Protein AF-A0A401TC84-F1 (afdb_monomer_lite)

pLDDT: mean 76.56, std 10.5, range [33.78, 87.19]

Foldseek 3Di:
DPPPPPPPVVVLCVLCVVVVHDDDPDDDVVVCVVDPAAEAEDQADDPDPRLVSCVVSVHFYFYSVQSVVCSVVVHRDPRLVGTHFSQQDPVVRDGHRD

InterPro domains:
  IPR001357 BRCT domain [PF16589] (8-82)
  IPR001357 BRCT domain [PS50172] (1-84)
  IPR036420 BRCT domain superfamily [G3DSA:3.40.50.10190] (1-86)
  IPR036420 BRCT domain superfamily [SSF52113] (6-95)
  IPR047249 TP53-binding protein 1-like, first BRCT domain [cd17745] (3-75)
  IPR047252 TP53-binding protein 1-like [PTHR15321] (8-98)

Organism: Chiloscyllium punctatum (NCBI:txid137246)

Secondary structure (DSSP, 8-state):
--------HHHHHHHHHHTT----SS--HHHHHHSS---EEESS----HHHHHHHHTTPPEEEHHHHHHHHHHTS---GGGGBPPSEEETTTTEEEP-

Sequence (98 aa):
YVETAAYNKQYTERQLRAGGGYILQDFNEAQCKAAYQCILIADQHCRTKKYFLCIASGIPCVSNLWVRDCALANQLQPYKNYLLPAGYSVEADRILEW

Radius of gyration: 13.82 Å; chains: 1; bounding box: 34×27×30 Å

Structure (mmCIF, N/CA/C/O backbone):
data_AF-A0A401TC84-F1
#
_entry.id   AF-A0A401TC84-F1
#
loop_
_atom_site.group_PDB
_atom_site.id
_atom_site.type_symbol
_atom_site.label_atom_id
_atom_site.label_alt_id
_atom_site.label_comp_id
_atom_site.label_asym_id
_atom_site.label_entity_id
_atom_site.label_seq_id
_atom_site.pdbx_PDB_ins_code
_atom_site.Cartn_x
_atom_site.Cartn_y
_atom_site.Cartn_z
_atom_site.occupancy
_atom_site.B_iso_or_equiv
_atom_site.auth_seq_id
_atom_site.auth_comp_id
_atom_site.auth_asym_id
_atom_site.auth_atom_id
_atom_site.pdbx_PDB_model_num
ATOM 1 N N . TYR A 1 1 ? -19.818 -8.309 -17.267 1.00 33.78 1 TYR A N 1
ATOM 2 C CA . TYR A 1 1 ? -18.713 -7.360 -17.487 1.00 33.78 1 TYR A CA 1
ATOM 3 C C . TYR A 1 1 ? -18.510 -6.619 -16.181 1.00 33.78 1 TYR A C 1
ATOM 5 O O . TYR A 1 1 ? -19.314 -5.758 -15.864 1.00 33.78 1 TYR A O 1
ATOM 13 N N . VAL A 1 2 ? -17.545 -7.028 -15.354 1.00 37.09 2 VAL A N 1
ATOM 14 C CA . VAL A 1 2 ? -17.175 -6.216 -14.187 1.00 37.09 2 VAL A CA 1
ATOM 15 C C . VAL A 1 2 ? -16.356 -5.072 -14.754 1.00 37.09 2 VAL A C 1
ATOM 17 O O . VAL A 1 2 ? -15.226 -5.285 -15.182 1.00 37.09 2 VAL A O 1
ATOM 20 N N . GLU A 1 3 ? -16.973 -3.899 -14.857 1.00 38.88 3 GLU A N 1
ATOM 21 C CA . GLU A 1 3 ? -16.280 -2.651 -15.149 1.00 38.88 3 GLU A CA 1
ATOM 22 C C . GLU A 1 3 ? -15.077 -2.556 -14.206 1.00 38.88 3 GLU A C 1
ATOM 24 O O . GLU A 1 3 ? -15.218 -2.402 -12.990 1.00 38.88 3 GLU A O 1
ATOM 29 N N . THR A 1 4 ? -13.878 -2.722 -14.762 1.00 46.38 4 THR A N 1
ATOM 30 C CA . THR A 1 4 ? -12.615 -2.360 -14.125 1.00 46.38 4 THR A CA 1
ATOM 31 C C . THR A 1 4 ? -12.665 -0.856 -13.904 1.00 46.38 4 THR A C 1
ATOM 33 O O . THR A 1 4 ? -12.244 -0.078 -14.759 1.00 46.38 4 THR A O 1
ATOM 36 N N . ALA A 1 5 ? -13.296 -0.442 -12.804 1.00 48.38 5 ALA A N 1
ATOM 37 C CA . ALA A 1 5 ? -13.389 0.949 -12.408 1.00 48.38 5 ALA A CA 1
ATOM 38 C C . ALA A 1 5 ? -11.965 1.506 -12.378 1.00 48.38 5 ALA A C 1
ATOM 40 O O . ALA A 1 5 ? -11.115 0.982 -11.658 1.00 48.38 5 ALA A O 1
ATOM 41 N N . ALA A 1 6 ? -11.709 2.512 -13.215 1.00 57.22 6 ALA A N 1
ATOM 42 C CA . ALA A 1 6 ? -10.411 3.154 -13.353 1.00 57.22 6 ALA A CA 1
ATOM 43 C C . ALA A 1 6 ? -9.788 3.376 -11.970 1.00 57.22 6 ALA A C 1
ATOM 45 O O . ALA A 1 6 ? -10.449 3.943 -11.096 1.00 57.22 6 ALA A O 1
ATOM 46 N N . TYR A 1 7 ? -8.552 2.901 -11.770 1.00 63.41 7 TYR A N 1
ATOM 47 C CA . TYR A 1 7 ? -7.839 2.985 -10.496 1.00 63.41 7 TYR A CA 1
ATOM 48 C C . TYR A 1 7 ? -7.919 4.405 -9.927 1.00 63.41 7 TYR A C 1
ATOM 50 O O . TYR A 1 7 ? -7.204 5.320 -10.346 1.00 63.41 7 TYR A O 1
ATOM 58 N N . ASN A 1 8 ? -8.824 4.604 -8.969 1.00 72.62 8 ASN A N 1
ATOM 59 C CA . ASN A 1 8 ? -9.075 5.917 -8.409 1.00 72.62 8 ASN A CA 1
ATOM 60 C C . ASN A 1 8 ? -8.205 6.087 -7.172 1.00 72.62 8 ASN A C 1
ATOM 62 O O . ASN A 1 8 ? -8.640 5.880 -6.039 1.00 72.62 8 ASN A O 1
ATOM 66 N N . LYS A 1 9 ? -6.945 6.458 -7.416 1.00 75.56 9 LYS A N 1
ATOM 67 C CA . LYS A 1 9 ? -5.936 6.657 -6.372 1.00 75.56 9 LYS A CA 1
ATOM 68 C C . LYS A 1 9 ? -6.466 7.524 -5.223 1.00 75.56 9 LYS A C 1
ATOM 70 O O . LYS A 1 9 ? -6.337 7.141 -4.066 1.00 75.56 9 LYS A O 1
ATOM 75 N N . GLN A 1 10 ? -7.161 8.618 -5.543 1.00 79.38 10 GLN A N 1
ATOM 76 C CA . GLN A 1 10 ? -7.694 9.547 -4.542 1.00 79.38 10 GLN A CA 1
ATOM 77 C C . GLN A 1 10 ? -8.748 8.905 -3.631 1.00 79.38 10 GLN A C 1
ATOM 79 O O . GLN A 1 10 ? -8.828 9.232 -2.446 1.00 79.38 10 GLN A O 1
ATOM 84 N N . TYR A 1 11 ? -9.576 8.012 -4.177 1.00 81.44 11 TYR A N 1
ATOM 85 C CA . TYR A 1 11 ? -10.577 7.290 -3.399 1.00 81.44 11 TYR A CA 1
ATOM 86 C C . TYR A 1 11 ? -9.902 6.311 -2.433 1.00 81.44 11 TYR A C 1
ATOM 88 O O . TYR A 1 11 ? -10.163 6.351 -1.231 1.00 81.44 11 TYR A O 1
ATOM 96 N N . THR A 1 12 ? -8.964 5.514 -2.942 1.00 82.19 12 THR A N 1
ATOM 97 C CA . THR A 1 12 ? -8.145 4.572 -2.167 1.00 82.19 12 THR A CA 1
ATOM 98 C C . THR A 1 12 ? -7.391 5.276 -1.035 1.00 82.19 12 THR A C 1
ATOM 100 O O . THR A 1 12 ? -7.413 4.825 0.109 1.00 82.19 12 THR A O 1
ATOM 103 N N . GLU A 1 13 ? -6.779 6.428 -1.322 1.00 84.81 13 GLU A N 1
ATOM 104 C CA . GLU A 1 13 ? -6.067 7.246 -0.335 1.00 84.81 13 GLU A CA 1
ATOM 105 C C . GLU A 1 13 ? -6.996 7.752 0.775 1.00 84.81 13 GLU A C 1
ATOM 107 O O . GLU A 1 13 ? -6.626 7.719 1.950 1.00 84.81 13 GLU A O 1
ATOM 112 N N . ARG A 1 14 ? -8.216 8.189 0.430 1.00 85.06 14 ARG A N 1
ATOM 113 C CA . ARG A 1 14 ? -9.210 8.602 1.431 1.00 85.06 14 ARG A CA 1
ATOM 114 C C . ARG A 1 14 ? -9.661 7.444 2.308 1.00 85.06 14 ARG A C 1
ATOM 116 O O . ARG A 1 14 ? -9.758 7.640 3.512 1.00 85.06 14 ARG A O 1
ATOM 123 N N . GLN A 1 15 ? -9.924 6.271 1.733 1.00 83.25 15 GLN A N 1
ATOM 124 C CA . GLN A 1 15 ? -10.347 5.094 2.501 1.00 83.25 15 GLN A CA 1
ATOM 125 C C . GLN A 1 15 ? -9.267 4.651 3.491 1.00 83.25 15 GLN A C 1
ATOM 127 O O . GLN A 1 15 ? -9.555 4.434 4.664 1.00 83.25 15 GLN A O 1
ATOM 132 N N . LEU A 1 16 ? -8.008 4.617 3.052 1.00 83.12 16 LEU A N 1
ATOM 133 C CA . LEU A 1 16 ? -6.875 4.315 3.924 1.00 83.12 16 LEU A CA 1
ATOM 134 C C . LEU A 1 16 ? -6.736 5.339 5.052 1.00 83.12 16 LEU A C 1
ATOM 136 O O . LEU A 1 16 ? -6.614 4.942 6.205 1.00 83.12 16 LEU A O 1
ATOM 140 N N . ARG A 1 17 ? -6.820 6.642 4.750 1.00 84.44 17 ARG A N 1
ATOM 141 C CA . ARG A 1 17 ? -6.781 7.692 5.783 1.00 84.44 17 ARG A CA 1
ATOM 142 C C . ARG A 1 17 ? -7.953 7.597 6.757 1.00 84.44 17 ARG A C 1
ATOM 144 O O . ARG A 1 17 ? -7.752 7.786 7.951 1.00 84.44 17 ARG A O 1
ATOM 151 N N . ALA A 1 18 ? -9.153 7.293 6.265 1.00 83.00 18 ALA A N 1
ATOM 152 C CA . ALA A 1 18 ? -10.334 7.096 7.100 1.00 83.00 18 ALA A CA 1
ATOM 153 C C . ALA A 1 18 ? -10.176 5.890 8.041 1.00 83.00 18 ALA A C 1
ATOM 155 O O . ALA A 1 18 ? -10.625 5.948 9.179 1.00 83.00 18 ALA A O 1
ATOM 156 N N . GLY A 1 19 ? -9.479 4.839 7.597 1.00 76.94 19 GLY A N 1
ATOM 157 C CA . GLY A 1 19 ? -9.101 3.687 8.420 1.00 76.94 19 GLY A CA 1
ATOM 158 C C . GLY A 1 19 ? -7.867 3.900 9.311 1.00 76.94 19 GLY A C 1
ATOM 159 O O . GLY A 1 19 ? -7.381 2.935 9.892 1.00 76.94 19 GLY A O 1
ATOM 160 N N . GLY A 1 20 ? -7.325 5.122 9.402 1.00 78.56 20 GLY A N 1
ATOM 161 C CA . GLY A 1 20 ? -6.134 5.434 10.206 1.00 78.56 20 GLY A CA 1
ATOM 162 C C . GLY A 1 20 ? -4.793 5.066 9.555 1.00 78.56 20 GLY A C 1
ATOM 163 O O . GLY A 1 20 ? -3.747 5.157 10.194 1.00 78.56 20 GLY A O 1
ATOM 164 N N . GLY A 1 21 ? -4.799 4.663 8.285 1.00 80.81 21 GLY A N 1
ATOM 165 C CA . GLY A 1 21 ? -3.603 4.381 7.499 1.00 80.81 21 GLY A CA 1
ATOM 166 C C . GLY A 1 21 ? -2.878 5.651 7.045 1.00 80.81 21 GLY A C 1
ATOM 167 O O . GLY A 1 21 ? -3.487 6.682 6.748 1.00 80.81 21 GLY A O 1
ATOM 168 N N . TYR A 1 22 ? -1.552 5.564 6.941 1.00 82.94 22 TYR A N 1
ATOM 169 C CA . TYR A 1 22 ? -0.712 6.657 6.458 1.00 82.94 22 TYR A CA 1
ATOM 170 C C . TYR A 1 22 ? -0.359 6.469 4.981 1.00 82.94 22 TYR A C 1
ATOM 172 O O . TYR A 1 22 ? 0.114 5.410 4.571 1.00 82.94 22 TYR A O 1
ATOM 180 N N . ILE A 1 23 ? -0.557 7.515 4.175 1.00 83.69 23 ILE A N 1
ATOM 181 C CA . ILE A 1 23 ? -0.227 7.488 2.747 1.00 83.69 23 ILE A CA 1
ATOM 182 C C . ILE A 1 23 ? 1.158 8.073 2.524 1.00 83.69 23 ILE A C 1
ATOM 184 O O . ILE A 1 23 ? 1.363 9.283 2.645 1.00 83.69 23 ILE A O 1
ATOM 188 N N . LEU A 1 24 ? 2.087 7.210 2.127 1.00 79.31 24 LEU A N 1
ATOM 189 C CA . LEU A 1 24 ? 3.394 7.614 1.634 1.00 79.31 24 LEU A CA 1
ATOM 190 C C . LEU A 1 24 ? 3.280 7.975 0.152 1.00 79.31 24 LEU A C 1
ATOM 192 O O . LEU A 1 24 ? 3.061 7.115 -0.699 1.00 79.31 24 LEU A O 1
ATOM 196 N N . GLN A 1 25 ? 3.416 9.265 -0.159 1.00 73.50 25 GLN A N 1
ATOM 197 C CA . GLN A 1 25 ? 3.457 9.720 -1.550 1.00 73.50 25 GLN A CA 1
ATOM 198 C C . GLN A 1 25 ? 4.734 9.252 -2.242 1.00 73.50 25 GLN A C 1
ATOM 200 O O . GLN A 1 25 ? 4.674 8.852 -3.404 1.00 73.50 25 GLN A O 1
ATOM 205 N N . ASP A 1 26 ? 5.849 9.215 -1.512 1.00 75.56 26 ASP A N 1
ATOM 206 C CA . ASP A 1 26 ? 7.135 8.724 -1.983 1.00 75.56 26 ASP A CA 1
ATOM 207 C C .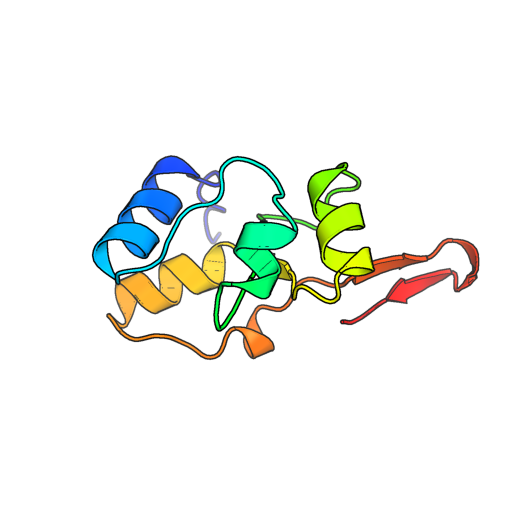 ASP A 1 26 ? 7.696 7.651 -1.065 1.00 75.56 26 ASP A C 1
ATOM 209 O O . ASP A 1 26 ? 7.414 7.604 0.134 1.00 75.56 26 ASP A O 1
ATOM 213 N N . PHE A 1 27 ? 8.473 6.757 -1.676 1.00 73.56 27 PHE A N 1
ATOM 214 C CA . PHE A 1 27 ? 9.154 5.705 -0.950 1.00 73.56 27 PHE A CA 1
ATOM 215 C C . PHE A 1 27 ? 10.148 6.352 0.014 1.00 73.56 27 PHE A C 1
ATOM 217 O O . PHE A 1 27 ? 11.086 7.020 -0.418 1.00 73.56 27 PHE A O 1
ATOM 224 N N . ASN A 1 28 ? 9.924 6.158 1.310 1.00 78.56 28 ASN A N 1
ATOM 225 C CA . ASN A 1 28 ? 10.799 6.677 2.344 1.00 78.56 28 ASN A CA 1
ATOM 226 C C . ASN A 1 28 ? 11.150 5.554 3.310 1.00 78.56 28 ASN A C 1
ATOM 228 O O . ASN A 1 28 ? 10.331 5.143 4.133 1.00 78.56 28 ASN A O 1
ATOM 232 N N . GLU A 1 29 ? 12.379 5.067 3.206 1.00 74.12 29 GLU A N 1
ATOM 233 C CA . GLU A 1 29 ? 12.860 3.889 3.926 1.00 74.12 29 GLU A CA 1
ATOM 234 C C . GLU A 1 29 ? 12.777 4.066 5.450 1.00 74.12 29 GLU A C 1
ATOM 236 O O . GLU A 1 29 ? 12.378 3.150 6.164 1.00 74.12 29 GLU A O 1
ATOM 241 N N . ALA A 1 30 ? 13.040 5.278 5.952 1.00 77.31 30 ALA A N 1
ATOM 242 C CA . ALA A 1 30 ? 12.908 5.601 7.372 1.00 77.31 30 ALA A CA 1
ATOM 243 C C . ALA A 1 30 ? 11.453 5.515 7.862 1.00 77.31 30 ALA A C 1
ATOM 245 O O . ALA A 1 30 ? 11.206 5.006 8.949 1.00 77.31 30 ALA A O 1
ATOM 246 N N . GLN A 1 31 ? 10.487 5.943 7.039 1.00 74.00 31 GLN A N 1
ATOM 247 C CA . GLN A 1 31 ? 9.062 5.802 7.365 1.00 74.00 31 GLN A CA 1
ATOM 248 C C . GLN A 1 31 ? 8.636 4.340 7.256 1.00 74.00 31 GLN A C 1
ATOM 250 O O . GLN A 1 31 ? 7.818 3.894 8.048 1.00 74.00 31 GLN A O 1
ATOM 255 N N . CYS A 1 32 ? 9.216 3.587 6.316 1.00 72.31 32 CYS A N 1
ATOM 256 C CA . CYS A 1 32 ? 8.929 2.164 6.174 1.00 72.31 32 CYS A CA 1
ATOM 257 C C . CYS A 1 32 ? 9.465 1.337 7.342 1.00 72.31 32 CYS A C 1
ATOM 259 O O . CYS A 1 32 ? 8.786 0.426 7.793 1.00 72.31 32 CYS A O 1
ATOM 261 N N . LYS A 1 33 ? 10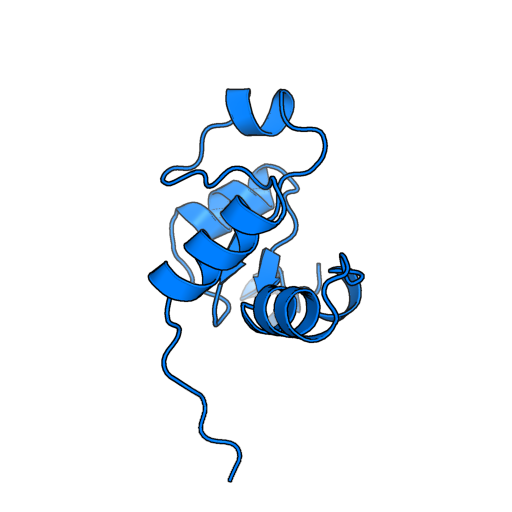.644 1.686 7.869 1.00 71.62 33 LYS A N 1
ATOM 262 C CA . LYS A 1 33 ? 11.186 1.089 9.097 1.00 71.62 33 LYS A CA 1
ATOM 263 C C . LYS A 1 33 ? 10.454 1.541 10.358 1.00 71.62 33 LYS A C 1
ATOM 265 O O . LYS A 1 33 ? 10.380 0.774 11.310 1.00 71.62 33 LYS A O 1
ATOM 270 N N . ALA A 1 34 ? 9.971 2.783 10.392 1.00 74.38 34 ALA A N 1
ATOM 271 C CA . ALA A 1 34 ? 9.219 3.311 11.529 1.00 74.38 34 ALA A CA 1
ATOM 272 C C . ALA A 1 34 ? 7.762 2.819 11.556 1.00 74.38 34 ALA A C 1
ATOM 274 O O . ALA A 1 34 ? 7.138 2.787 12.615 1.00 74.38 34 ALA A O 1
ATOM 275 N N . ALA A 1 35 ? 7.209 2.449 10.402 1.00 72.00 35 ALA A N 1
ATOM 276 C CA . ALA A 1 35 ? 5.871 1.898 10.293 1.00 72.00 35 ALA A CA 1
ATOM 277 C C . ALA A 1 35 ? 5.857 0.416 10.681 1.00 72.00 35 ALA A C 1
ATOM 279 O O . ALA A 1 35 ? 6.709 -0.364 10.270 1.00 72.00 35 ALA A O 1
ATOM 280 N N . TYR A 1 36 ? 4.823 0.014 11.422 1.00 66.50 36 TYR A N 1
ATOM 281 C CA . TYR A 1 36 ? 4.584 -1.391 11.766 1.00 66.50 36 TYR A CA 1
ATOM 282 C C . TYR A 1 36 ? 4.356 -2.270 10.531 1.00 66.50 36 TYR A C 1
ATOM 284 O O . TYR A 1 36 ? 4.719 -3.442 10.522 1.00 66.50 36 TYR A O 1
ATOM 292 N N . GLN A 1 37 ? 3.721 -1.713 9.497 1.00 74.19 37 GLN A N 1
ATOM 293 C CA . GLN A 1 37 ? 3.367 -2.448 8.292 1.00 74.19 37 GLN A CA 1
ATOM 294 C C . GLN A 1 37 ? 3.332 -1.493 7.097 1.00 74.19 37 GLN A C 1
ATOM 296 O O . GLN A 1 37 ? 2.477 -0.610 7.017 1.00 74.19 37 GLN A O 1
ATOM 301 N N . CYS A 1 38 ? 4.258 -1.677 6.158 1.00 81.88 38 CYS A N 1
ATOM 302 C CA . CYS A 1 38 ? 4.239 -0.986 4.875 1.00 81.88 38 CYS A CA 1
ATOM 303 C C . CYS A 1 38 ? 3.764 -1.926 3.785 1.00 81.88 38 CYS A C 1
ATOM 305 O O . CYS A 1 38 ? 4.210 -3.066 3.711 1.00 81.88 38 CYS A O 1
ATOM 307 N N . ILE A 1 39 ? 2.865 -1.426 2.943 1.00 85.06 39 ILE A N 1
ATOM 308 C CA . ILE A 1 39 ? 2.316 -2.139 1.794 1.00 85.06 39 ILE A CA 1
ATOM 309 C C . ILE A 1 39 ? 2.257 -1.168 0.613 1.00 85.06 39 ILE A C 1
ATOM 311 O O . ILE A 1 39 ? 1.951 0.015 0.794 1.00 85.06 39 ILE A O 1
ATOM 315 N N . LEU A 1 40 ? 2.545 -1.645 -0.594 1.00 85.38 40 LEU A N 1
ATOM 316 C CA . LEU A 1 40 ? 2.396 -0.852 -1.814 1.00 85.38 40 LEU A CA 1
ATOM 317 C C . LEU A 1 40 ? 1.066 -1.188 -2.475 1.00 85.38 40 LEU A C 1
ATOM 319 O O . LEU A 1 40 ? 0.821 -2.346 -2.782 1.00 85.38 40 LEU A O 1
ATOM 323 N N . ILE A 1 41 ? 0.227 -0.184 -2.732 1.00 83.94 41 ILE A N 1
ATOM 324 C CA . ILE A 1 41 ? -1.030 -0.376 -3.461 1.00 83.94 41 ILE A CA 1
ATOM 325 C C . ILE A 1 41 ? -0.827 -0.042 -4.939 1.00 83.94 41 ILE A C 1
ATOM 327 O O . ILE A 1 41 ? -0.418 1.073 -5.274 1.00 83.94 41 ILE A O 1
ATOM 331 N N . ALA A 1 42 ? -1.134 -0.991 -5.821 1.00 81.00 42 ALA A N 1
ATOM 332 C CA . ALA A 1 42 ? -1.106 -0.798 -7.269 1.00 81.00 42 ALA A CA 1
ATOM 333 C C . ALA A 1 42 ? -2.298 -1.485 -7.953 1.0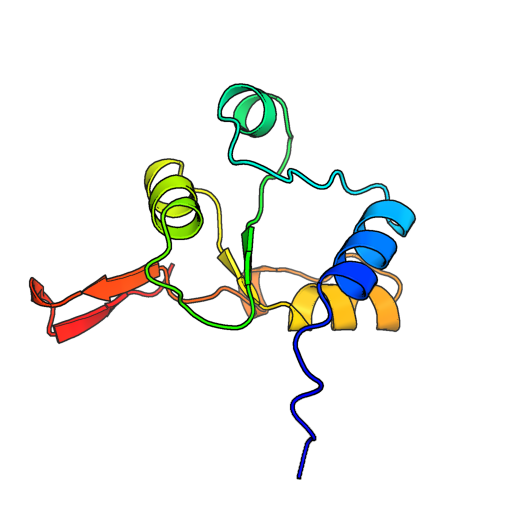0 81.00 42 ALA A C 1
ATOM 335 O O . ALA A 1 42 ? -2.967 -2.333 -7.374 1.00 81.00 42 ALA A O 1
ATOM 336 N N . ASP A 1 43 ? -2.604 -1.092 -9.188 1.00 74.44 43 ASP A N 1
ATOM 337 C CA . ASP A 1 43 ? -3.595 -1.796 -10.012 1.00 74.44 43 ASP A CA 1
ATOM 338 C C . ASP A 1 43 ? -3.000 -3.048 -10.667 1.00 74.44 43 ASP A C 1
ATOM 340 O O . ASP A 1 43 ? -3.587 -4.124 -10.612 1.00 74.44 43 ASP A O 1
ATOM 344 N N . GLN A 1 44 ? -1.780 -2.915 -11.186 1.00 65.12 44 GLN A N 1
ATOM 345 C CA . GLN A 1 44 ? -1.026 -3.971 -11.851 1.00 65.12 44 GLN A CA 1
ATOM 346 C C . GLN A 1 44 ? 0.448 -3.940 -11.451 1.00 65.12 44 GLN A C 1
ATOM 348 O O . GLN A 1 44 ? 0.946 -2.950 -10.903 1.00 65.12 44 GLN A O 1
ATOM 353 N N . HIS A 1 45 ? 1.149 -5.035 -11.760 1.00 62.84 45 HIS A N 1
ATOM 354 C CA . HIS A 1 45 ? 2.599 -5.124 -11.649 1.00 62.84 45 HIS A CA 1
ATOM 355 C C . HIS A 1 45 ? 3.233 -4.105 -12.607 1.00 62.84 45 HIS A C 1
ATOM 357 O O . HIS A 1 45 ? 3.311 -4.297 -13.817 1.00 62.84 45 HIS A O 1
ATOM 363 N N . CYS A 1 46 ? 3.672 -2.976 -12.066 1.00 60.38 46 CYS A N 1
ATOM 364 C CA . CYS A 1 46 ? 4.314 -1.936 -12.855 1.00 60.38 46 CYS A CA 1
ATOM 365 C C . CYS A 1 46 ? 5.823 -1.988 -12.638 1.00 60.38 46 CYS A C 1
ATOM 367 O O . CYS A 1 46 ? 6.294 -1.994 -11.505 1.00 60.38 46 CYS A O 1
ATOM 369 N N . ARG A 1 47 ? 6.605 -1.903 -13.721 1.00 66.50 47 ARG A N 1
ATOM 370 C CA . ARG A 1 47 ? 8.070 -1.716 -13.666 1.00 66.50 47 ARG A CA 1
ATOM 371 C C . ARG A 1 47 ? 8.456 -0.280 -13.276 1.00 66.50 47 ARG A C 1
ATOM 373 O O . ARG A 1 47 ? 9.360 0.318 -13.849 1.00 66.50 47 ARG A O 1
ATOM 380 N N . THR A 1 48 ? 7.740 0.320 -12.330 1.00 73.12 48 THR A N 1
ATOM 381 C CA . THR A 1 48 ? 8.019 1.672 -11.835 1.00 73.12 48 THR A CA 1
ATOM 382 C C . THR A 1 48 ? 9.026 1.606 -10.692 1.00 73.12 48 THR A C 1
ATOM 384 O O . THR A 1 48 ? 9.030 0.657 -9.912 1.00 73.12 48 THR A O 1
ATOM 387 N N . LYS A 1 49 ? 9.840 2.657 -10.527 1.00 77.62 49 LYS A N 1
ATOM 388 C CA . LYS A 1 49 ? 10.847 2.769 -9.455 1.00 77.62 49 LYS A CA 1
ATOM 389 C C . LYS A 1 49 ? 10.307 2.396 -8.063 1.00 77.62 49 LYS A C 1
ATOM 391 O O . LYS A 1 49 ? 10.974 1.685 -7.326 1.00 77.62 49 LYS A O 1
ATOM 396 N N . LYS A 1 50 ? 9.085 2.828 -7.720 1.00 78.38 50 LYS A N 1
ATOM 397 C CA . LYS A 1 50 ? 8.444 2.546 -6.417 1.00 78.38 50 LYS A CA 1
ATOM 398 C C . LYS A 1 50 ? 8.198 1.052 -6.184 1.00 78.38 50 LYS A C 1
A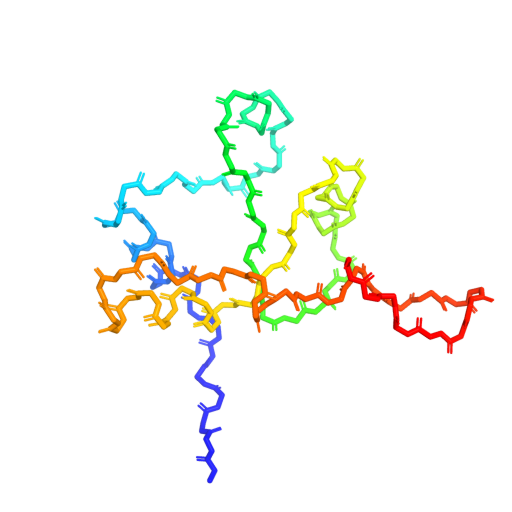TOM 400 O O . LYS A 1 50 ? 8.337 0.597 -5.056 1.00 78.38 50 LYS A O 1
ATOM 405 N N . TYR A 1 51 ? 7.888 0.307 -7.244 1.00 79.94 51 TYR A N 1
ATOM 406 C CA . TYR A 1 51 ? 7.657 -1.134 -7.182 1.00 79.94 51 TYR A CA 1
ATOM 407 C C . TYR A 1 51 ? 8.954 -1.879 -6.861 1.00 79.94 51 TYR A C 1
ATOM 409 O O . TYR A 1 51 ? 9.019 -2.619 -5.886 1.00 79.94 51 TYR A O 1
ATOM 417 N N . PHE A 1 52 ? 10.022 -1.579 -7.607 1.00 79.94 52 PHE A N 1
ATOM 418 C CA . PHE A 1 52 ? 11.351 -2.138 -7.350 1.00 79.94 52 PHE A CA 1
ATOM 419 C C . PHE A 1 52 ? 11.877 -1.794 -5.956 1.00 79.94 52 PHE A C 1
ATOM 421 O O . PHE A 1 52 ? 12.423 -2.666 -5.290 1.00 79.94 52 PHE A O 1
ATOM 428 N N . LEU A 1 53 ? 11.682 -0.554 -5.495 1.00 82.75 53 LEU A N 1
ATOM 429 C CA . LEU A 1 53 ? 12.069 -0.151 -4.140 1.00 82.75 53 LEU A CA 1
ATOM 430 C C . LEU A 1 53 ? 11.318 -0.958 -3.075 1.00 82.75 53 LEU A C 1
ATOM 432 O O . LEU A 1 53 ? 11.935 -1.442 -2.135 1.0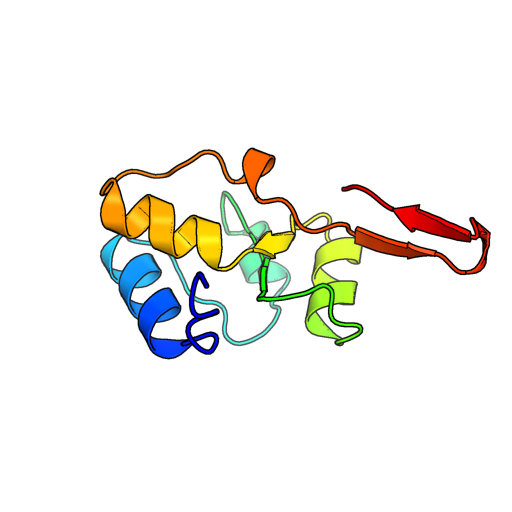0 82.75 53 LEU A O 1
ATOM 436 N N . CYS A 1 54 ? 10.009 -1.163 -3.245 1.00 82.38 54 CYS A N 1
ATOM 437 C CA . CYS A 1 54 ? 9.235 -1.977 -2.312 1.00 82.38 54 CYS A CA 1
ATOM 438 C C . CYS A 1 54 ? 9.721 -3.426 -2.279 1.00 82.38 54 CYS A C 1
ATOM 440 O O . CYS A 1 54 ? 9.928 -3.955 -1.193 1.00 82.38 54 CYS A O 1
ATOM 442 N N . ILE A 1 55 ? 9.996 -4.035 -3.435 1.00 79.81 55 ILE A N 1
ATOM 443 C CA . ILE A 1 55 ? 10.560 -5.392 -3.499 1.00 79.81 55 ILE A CA 1
ATOM 444 C C . ILE A 1 55 ? 11.916 -5.451 -2.789 1.00 79.81 55 ILE A C 1
ATOM 446 O O . ILE A 1 55 ? 12.123 -6.313 -1.940 1.00 79.81 55 ILE A O 1
ATOM 450 N N . ALA A 1 56 ? 12.817 -4.512 -3.088 1.00 81.81 56 ALA A N 1
ATOM 451 C CA . ALA A 1 56 ? 14.146 -4.455 -2.479 1.00 81.81 56 ALA A CA 1
ATOM 452 C C . ALA A 1 56 ? 14.091 -4.274 -0.953 1.00 81.81 56 ALA A C 1
ATOM 454 O O . ALA A 1 56 ? 14.966 -4.754 -0.239 1.00 81.81 56 ALA A O 1
ATOM 455 N N . SER A 1 57 ? 13.055 -3.605 -0.446 1.00 79.88 57 SER A N 1
ATOM 456 C CA . SER A 1 57 ? 12.826 -3.416 0.988 1.00 79.88 57 SER A CA 1
ATOM 457 C C . SER A 1 57 ? 11.953 -4.489 1.641 1.00 79.88 57 SER A C 1
ATOM 459 O O . SER A 1 57 ? 11.681 -4.381 2.834 1.00 79.88 57 SER A O 1
ATOM 461 N N . GLY A 1 58 ? 11.503 -5.510 0.903 1.00 78.75 58 GLY A N 1
ATOM 462 C CA . GLY A 1 58 ? 10.623 -6.557 1.434 1.00 78.75 58 GLY A CA 1
ATOM 463 C C . GLY A 1 58 ? 9.203 -6.075 1.754 1.00 78.75 58 GLY A C 1
ATOM 464 O O . GLY A 1 58 ? 8.526 -6.647 2.604 1.00 78.75 58 GLY A O 1
ATOM 465 N N . ILE A 1 59 ? 8.746 -5.009 1.097 1.00 85.00 59 ILE A N 1
ATOM 466 C CA . ILE A 1 59 ? 7.396 -4.464 1.239 1.00 85.00 59 ILE A CA 1
ATOM 467 C C . ILE A 1 59 ? 6.441 -5.232 0.311 1.00 85.00 59 ILE A C 1
ATOM 469 O O . ILE A 1 59 ? 6.644 -5.231 -0.910 1.00 85.00 59 ILE A O 1
ATOM 473 N N . PRO A 1 60 ? 5.377 -5.855 0.847 1.00 84.31 60 PRO A N 1
ATOM 474 C CA . PRO A 1 60 ? 4.380 -6.537 0.035 1.00 84.31 60 PRO A CA 1
ATOM 475 C C . PRO A 1 60 ? 3.608 -5.563 -0.856 1.00 84.31 60 PRO A C 1
ATOM 477 O O . PRO A 1 60 ? 3.141 -4.506 -0.422 1.00 84.31 60 PRO A O 1
ATOM 480 N N . CYS A 1 61 ? 3.464 -5.942 -2.123 1.00 85.00 61 CYS A N 1
ATOM 481 C CA . CYS A 1 61 ? 2.681 -5.212 -3.112 1.00 85.00 61 CYS A CA 1
ATOM 482 C C . CYS A 1 61 ? 1.282 -5.823 -3.177 1.00 85.00 61 CYS A C 1
ATOM 484 O O . CYS A 1 61 ? 1.146 -7.037 -3.253 1.00 85.00 61 CYS A O 1
ATOM 486 N N . VAL A 1 62 ? 0.238 -5.005 -3.127 1.00 87.19 62 VAL A N 1
ATOM 487 C CA . VAL A 1 62 ? -1.156 -5.430 -2.979 1.00 87.19 62 VAL A CA 1
ATOM 488 C C . VAL A 1 62 ? -2.015 -4.698 -4.003 1.00 87.19 62 VAL A C 1
ATOM 490 O O . VAL A 1 62 ? -1.779 -3.528 -4.318 1.00 87.19 62 VAL A O 1
ATOM 493 N N . SER A 1 63 ? -3.029 -5.376 -4.528 1.00 86.62 63 SER A N 1
ATOM 494 C CA . SER A 1 63 ? -3.957 -4.762 -5.468 1.00 86.62 63 SER A CA 1
ATOM 495 C C . SER A 1 63 ? -4.859 -3.722 -4.792 1.00 86.62 63 SER A C 1
ATOM 497 O O . SER A 1 63 ? -5.266 -3.873 -3.639 1.00 86.62 63 SER A O 1
ATOM 499 N N . ASN A 1 64 ? -5.246 -2.683 -5.534 1.00 83.62 64 ASN A N 1
ATOM 500 C CA . ASN A 1 64 ? -6.227 -1.680 -5.099 1.00 83.62 64 ASN A CA 1
ATOM 501 C C . ASN A 1 64 ? -7.576 -2.276 -4.665 1.00 83.62 64 ASN A C 1
ATOM 503 O O . ASN A 1 64 ? -8.270 -1.692 -3.830 1.00 83.62 64 ASN A O 1
ATOM 507 N N . LEU A 1 65 ? -7.900 -3.467 -5.176 1.00 83.31 65 LEU A N 1
ATOM 508 C CA . LEU A 1 65 ? -9.064 -4.246 -4.772 1.00 83.31 65 LEU A CA 1
ATOM 509 C C . LEU A 1 65 ? -9.101 -4.491 -3.264 1.00 83.31 65 LEU A C 1
ATOM 511 O O . LEU A 1 65 ? -10.173 -4.403 -2.678 1.00 83.31 65 LEU A O 1
ATOM 515 N N . TRP A 1 66 ? -7.947 -4.710 -2.628 1.00 86.25 66 TRP A N 1
ATOM 516 C CA . TRP A 1 66 ? -7.867 -4.910 -1.183 1.00 86.25 66 TRP A CA 1
ATOM 517 C C . TRP A 1 66 ? -8.419 -3.715 -0.410 1.00 86.25 66 TRP A C 1
ATOM 519 O O . TRP A 1 66 ? -9.211 -3.883 0.508 1.00 86.25 66 TRP A O 1
ATOM 529 N N . VAL A 1 67 ? -8.054 -2.493 -0.809 1.00 83.62 67 VAL A N 1
ATOM 530 C CA . VAL A 1 67 ? -8.555 -1.279 -0.149 1.00 83.62 67 VAL A CA 1
ATOM 531 C C . VAL A 1 67 ? -10.057 -1.136 -0.363 1.00 83.62 67 VAL A C 1
ATOM 533 O O . VAL A 1 67 ? -10.765 -0.735 0.556 1.00 83.62 67 VAL A O 1
ATOM 536 N N . ARG A 1 68 ? -10.552 -1.490 -1.555 1.00 83.31 68 ARG A N 1
ATOM 537 C CA . ARG A 1 68 ? -11.989 -1.487 -1.849 1.00 83.31 68 ARG A CA 1
ATOM 538 C C . ARG A 1 68 ? -12.743 -2.484 -0.971 1.00 83.31 68 ARG A C 1
ATOM 540 O O . ARG A 1 68 ? -13.797 -2.146 -0.448 1.00 83.31 68 ARG A O 1
ATOM 547 N N . ASP A 1 69 ? -12.200 -3.681 -0.795 1.00 87.19 69 ASP A N 1
ATOM 548 C CA . ASP A 1 69 ? -12.801 -4.729 0.028 1.00 87.19 69 ASP A CA 1
ATOM 549 C C . ASP A 1 69 ? -12.763 -4.358 1.517 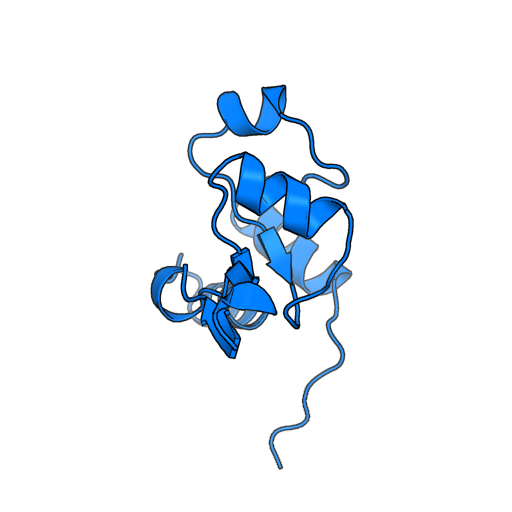1.00 87.19 69 ASP A C 1
ATOM 551 O O . ASP A 1 69 ? -13.774 -4.453 2.206 1.00 87.19 69 ASP A O 1
ATOM 555 N N . CYS A 1 70 ? -11.642 -3.802 1.993 1.00 84.31 70 CYS A N 1
ATOM 556 C CA . CYS A 1 70 ? -11.521 -3.236 3.338 1.00 84.31 70 CYS A CA 1
ATOM 557 C C . CYS A 1 70 ? -12.537 -2.118 3.595 1.00 84.31 70 CYS A C 1
ATOM 559 O O . CYS A 1 70 ? -13.128 -2.051 4.669 1.00 84.31 70 CYS A O 1
ATOM 561 N N . ALA A 1 71 ? -12.736 -1.240 2.610 1.00 82.19 71 ALA A N 1
ATOM 562 C CA . ALA A 1 71 ? -13.702 -0.151 2.665 1.00 82.19 71 ALA A CA 1
ATOM 563 C C . ALA A 1 71 ? -15.144 -0.665 2.753 1.00 82.19 71 ALA A C 1
ATOM 565 O O . ALA A 1 71 ? -15.909 -0.209 3.602 1.00 82.19 71 ALA A O 1
ATOM 566 N N . LEU A 1 72 ? -15.496 -1.635 1.902 1.00 84.56 72 LEU A N 1
ATOM 567 C CA . LEU A 1 72 ? -16.826 -2.248 1.851 1.00 84.56 72 LEU A CA 1
ATOM 568 C C . LEU A 1 72 ? -17.137 -3.061 3.112 1.00 84.56 72 LEU A C 1
ATOM 570 O O . LEU A 1 72 ? -18.226 -2.940 3.663 1.00 84.56 72 LEU A O 1
ATOM 574 N N . ALA A 1 73 ? -16.179 -3.860 3.582 1.00 85.56 73 ALA A N 1
ATOM 575 C CA . ALA A 1 73 ? -16.304 -4.660 4.797 1.00 85.56 73 ALA A CA 1
ATOM 576 C C . ALA A 1 73 ? -16.116 -3.836 6.083 1.00 85.56 73 ALA A C 1
ATOM 578 O O . ALA A 1 73 ? -16.317 -4.360 7.175 1.00 85.56 73 ALA A O 1
ATOM 579 N N . ASN A 1 74 ? -15.686 -2.574 5.958 1.00 81.69 74 ASN A N 1
ATOM 580 C CA . ASN A 1 74 ? -15.285 -1.691 7.055 1.00 81.69 74 ASN A CA 1
ATOM 581 C C . ASN A 1 74 ? -14.286 -2.337 8.039 1.00 81.69 74 ASN A C 1
ATOM 583 O O . ASN A 1 74 ? -14.252 -2.017 9.223 1.00 81.69 74 ASN A O 1
ATOM 587 N N . GLN A 1 75 ? -13.465 -3.265 7.543 1.00 83.44 75 GLN A N 1
ATOM 588 C CA . GLN A 1 75 ? -12.533 -4.061 8.336 1.00 83.44 75 GLN A CA 1
ATOM 589 C C . GLN A 1 75 ? -11.251 -4.298 7.541 1.00 83.44 75 GLN A C 1
ATOM 591 O O . GLN A 1 75 ? -11.289 -4.462 6.323 1.00 83.44 75 GLN A O 1
ATOM 596 N N . LEU A 1 76 ? -10.108 -4.353 8.227 1.00 81.69 76 LEU A N 1
ATOM 597 C CA . LEU A 1 76 ? -8.827 -4.675 7.606 1.00 81.69 76 LEU A CA 1
ATOM 598 C C . LEU A 1 76 ? -8.841 -6.127 7.095 1.00 81.69 76 LEU A C 1
ATOM 600 O O . LEU A 1 76 ? -8.721 -7.075 7.871 1.00 81.69 76 LEU A O 1
ATOM 604 N N . GLN A 1 77 ? -9.003 -6.303 5.787 1.00 84.50 77 GLN A N 1
ATOM 605 C CA . GLN A 1 77 ? -8.934 -7.607 5.135 1.00 84.50 77 GLN A CA 1
ATOM 606 C C . GLN A 1 77 ? -7.487 -8.124 5.112 1.00 84.50 77 GLN A C 1
ATOM 608 O O . GLN A 1 77 ? -6.533 -7.337 5.144 1.00 84.50 77 GLN A O 1
ATOM 613 N N . PRO A 1 78 ? -7.268 -9.442 5.013 1.00 84.25 78 PRO A N 1
ATOM 614 C CA . PRO A 1 78 ? -5.932 -9.990 4.841 1.00 84.25 78 PRO A CA 1
ATOM 615 C C . PRO A 1 78 ? -5.385 -9.631 3.453 1.00 84.25 78 PRO A C 1
ATOM 617 O O . PRO A 1 78 ? -5.815 -10.169 2.433 1.00 84.25 78 PRO A O 1
ATOM 620 N N . TYR A 1 79 ? -4.378 -8.755 3.408 1.00 83.88 79 TYR A N 1
ATOM 621 C CA . TYR A 1 79 ? -3.728 -8.340 2.158 1.00 83.88 79 TYR A CA 1
ATOM 622 C C . TYR A 1 79 ? -3.046 -9.495 1.412 1.00 83.88 79 TYR A C 1
ATOM 624 O O . TYR A 1 79 ? -2.846 -9.398 0.207 1.00 83.88 79 TYR A O 1
ATOM 632 N N . LYS A 1 80 ? -2.741 -10.607 2.102 1.00 82.38 80 LYS A N 1
ATOM 633 C CA . LYS A 1 80 ? -2.146 -11.821 1.518 1.00 82.38 80 LYS A CA 1
ATOM 634 C C . LYS A 1 80 ? -2.946 -12.381 0.340 1.00 82.38 80 LYS A C 1
ATOM 636 O O . LYS A 1 80 ? -2.352 -12.863 -0.612 1.00 82.38 80 LYS A O 1
ATOM 641 N N . ASN A 1 81 ? -4.275 -12.271 0.381 1.00 82.94 81 ASN A N 1
ATOM 642 C CA . ASN A 1 81 ? -5.143 -12.766 -0.691 1.00 82.94 81 ASN A CA 1
ATOM 643 C C . ASN A 1 81 ? -5.171 -11.846 -1.927 1.00 82.94 81 ASN A C 1
ATOM 645 O O . ASN A 1 81 ? -5.738 -12.193 -2.955 1.00 82.94 81 ASN A O 1
ATOM 649 N N . TYR A 1 82 ? -4.578 -10.658 -1.809 1.00 86.06 82 TYR A N 1
ATOM 650 C CA . TYR A 1 82 ? -4.555 -9.613 -2.830 1.00 86.06 82 TYR A CA 1
ATOM 651 C C . TYR A 1 82 ? -3.122 -9.225 -3.211 1.00 86.06 82 TYR A C 1
ATOM 653 O O . TYR A 1 82 ? -2.916 -8.169 -3.818 1.00 86.06 82 TYR A O 1
ATOM 661 N N . LEU A 1 83 ? -2.136 -10.040 -2.818 1.00 84.88 83 LEU A N 1
ATOM 662 C CA . LEU A 1 83 ? -0.737 -9.811 -3.146 1.00 84.88 83 LEU A CA 1
ATOM 663 C C . LEU A 1 83 ? -0.559 -9.828 -4.660 1.00 84.88 83 LEU A C 1
ATOM 665 O O . LEU A 1 83 ? -1.021 -10.725 -5.363 1.00 84.88 83 LEU A O 1
ATOM 669 N N . LEU A 1 84 ? 0.113 -8.798 -5.149 1.00 82.31 84 LEU A N 1
ATOM 670 C CA . LEU A 1 84 ? 0.563 -8.722 -6.521 1.00 82.31 84 LEU A CA 1
ATOM 671 C C . LEU A 1 84 ? 1.888 -9.481 -6.640 1.00 82.31 84 LEU A C 1
ATOM 673 O O . LEU A 1 84 ? 2.721 -9.402 -5.733 1.00 82.31 84 LEU A O 1
ATOM 677 N N . PRO A 1 85 ? 2.112 -10.177 -7.764 1.00 77.56 85 PRO A N 1
ATOM 678 C CA . PRO A 1 85 ? 3.368 -10.870 -7.993 1.00 77.56 85 PRO A CA 1
ATOM 679 C C . PRO A 1 85 ? 4.543 -9.889 -7.976 1.00 77.56 85 PRO A C 1
ATOM 681 O O . PRO A 1 85 ? 4.450 -8.798 -8.543 1.00 77.56 85 PRO A O 1
ATOM 684 N N . ALA A 1 86 ? 5.672 -10.281 -7.386 1.00 73.31 86 ALA A N 1
ATOM 685 C CA . ALA A 1 86 ? 6.899 -9.484 -7.338 1.00 73.31 86 ALA A CA 1
ATOM 686 C C . ALA A 1 86 ? 7.376 -9.033 -8.734 1.00 73.31 86 ALA A C 1
ATOM 688 O O . ALA A 1 86 ? 8.059 -8.024 -8.870 1.00 73.31 86 ALA A O 1
ATOM 689 N N . GLY A 1 87 ? 6.974 -9.723 -9.798 1.00 73.19 87 GLY A N 1
ATOM 690 C CA . GLY A 1 87 ? 7.125 -9.253 -11.171 1.00 73.19 87 GLY A CA 1
ATOM 691 C C . GLY A 1 87 ? 7.349 -10.403 -12.134 1.00 73.19 87 GLY A C 1
ATOM 692 O O . GLY A 1 87 ? 7.233 -11.565 -11.767 1.00 73.19 87 GLY A O 1
ATOM 693 N N . TYR A 1 88 ? 7.677 -10.081 -13.382 1.00 71.62 88 TYR A N 1
ATOM 694 C CA . TYR A 1 88 ? 8.113 -11.080 -14.354 1.00 71.62 88 TYR A CA 1
ATOM 695 C C . TYR A 1 88 ? 9.636 -11.150 -14.375 1.00 71.62 88 TYR A C 1
ATOM 697 O O . TYR A 1 88 ? 10.285 -10.147 -14.698 1.00 71.62 88 TYR A O 1
ATOM 705 N N . SER A 1 89 ? 10.190 -12.324 -14.082 1.00 70.31 89 SER A N 1
ATOM 706 C CA . SER A 1 89 ? 11.621 -12.573 -14.232 1.00 70.31 89 SER A CA 1
ATOM 707 C C . SER A 1 89 ? 11.915 -13.117 -15.615 1.00 70.31 89 SER A C 1
ATOM 709 O O . SER A 1 89 ? 11.482 -14.214 -15.951 1.00 70.31 89 SER A O 1
ATOM 711 N N . VAL A 1 90 ? 12.707 -12.370 -16.387 1.00 73.06 90 VAL A N 1
ATOM 712 C CA . VAL A 1 90 ? 13.194 -12.813 -17.702 1.00 73.06 90 VAL A CA 1
ATOM 713 C C . VAL A 1 90 ? 14.112 -14.033 -17.587 1.00 73.06 90 VAL A C 1
ATOM 715 O O . VAL A 1 90 ? 14.062 -14.914 -18.430 1.00 73.06 90 VAL A O 1
ATOM 718 N N . GLU A 1 91 ? 14.902 -14.124 -16.513 1.00 76.56 91 GLU A N 1
ATOM 719 C CA . GLU A 1 91 ? 15.825 -15.245 -16.281 1.00 76.56 91 GLU A CA 1
ATOM 720 C C . GLU A 1 91 ? 15.100 -16.550 -15.934 1.00 76.56 91 GLU A C 1
ATOM 722 O O . GLU A 1 91 ? 15.550 -17.629 -16.301 1.00 76.56 91 GLU A O 1
ATOM 727 N N . ALA A 1 92 ? 13.977 -16.451 -15.221 1.00 72.69 92 ALA A N 1
ATOM 728 C CA . ALA A 1 92 ? 13.196 -17.604 -14.777 1.00 72.69 92 ALA A CA 1
ATOM 729 C C . ALA A 1 92 ? 11.992 -17.901 -15.690 1.00 72.69 92 ALA A C 1
ATOM 731 O O . ALA A 1 92 ? 11.228 -18.812 -15.381 1.00 72.69 92 ALA A O 1
ATOM 732 N N . ASP A 1 93 ? 11.807 -17.098 -16.746 1.00 79.81 93 ASP A N 1
ATOM 733 C CA . ASP A 1 93 ? 10.671 -17.097 -17.678 1.00 79.81 93 ASP A CA 1
ATOM 734 C C . ASP A 1 93 ? 9.307 -17.316 -16.998 1.00 79.81 93 ASP A C 1
ATOM 736 O O . ASP A 1 93 ? 8.454 -18.081 -17.441 1.00 79.81 93 ASP A O 1
ATOM 740 N N . ARG A 1 94 ? 9.116 -16.683 -15.835 1.00 78.88 94 ARG A N 1
ATOM 741 C CA . ARG A 1 94 ? 7.905 -16.845 -15.028 1.00 78.88 94 ARG A CA 1
ATOM 742 C C . ARG A 1 94 ? 7.589 -15.600 -14.222 1.00 78.88 94 ARG A C 1
ATOM 744 O O . ARG A 1 94 ? 8.465 -14.797 -13.887 1.00 78.88 94 ARG A O 1
ATOM 751 N N . ILE A 1 95 ? 6.315 -15.480 -13.868 1.00 75.88 95 ILE A N 1
ATOM 752 C CA . ILE A 1 95 ? 5.862 -14.524 -12.866 1.00 75.88 95 ILE A CA 1
ATOM 753 C C . ILE A 1 95 ? 6.372 -15.012 -11.508 1.00 75.88 95 ILE A C 1
ATOM 755 O O . ILE A 1 95 ? 6.090 -16.135 -11.098 1.00 75.88 95 ILE A O 1
ATOM 759 N N . LEU A 1 96 ? 7.160 -14.179 -10.835 1.00 73.38 96 LEU A N 1
ATOM 760 C CA . LEU A 1 96 ? 7.552 -14.406 -9.456 1.00 73.38 96 LEU A CA 1
ATOM 761 C C . LEU A 1 96 ? 6.399 -13.998 -8.550 1.00 73.38 96 LEU A C 1
ATOM 763 O O . LEU A 1 96 ? 6.007 -12.830 -8.510 1.00 73.38 96 LEU A O 1
ATOM 767 N N . GLU A 1 97 ? 5.866 -14.977 -7.834 1.00 70.38 97 GLU A N 1
ATOM 768 C CA . GLU A 1 97 ? 4.978 -14.749 -6.702 1.00 70.38 97 GLU A CA 1
ATOM 769 C C . GLU A 1 97 ? 5.771 -14.118 -5.547 1.00 70.38 97 GLU A C 1
ATOM 771 O O . GLU A 1 97 ? 7.002 -14.210 -5.507 1.00 70.38 97 GLU A O 1
ATOM 776 N N . TRP A 1 98 ? 5.067 -13.392 -4.678 1.00 65.25 98 TRP A N 1
ATOM 777 C CA . TRP A 1 98 ? 5.663 -12.715 -3.524 1.00 65.25 98 TRP A CA 1
ATOM 778 C C . TRP A 1 98 ? 5.945 -13.697 -2.385 1.00 65.25 98 TRP A C 1
ATOM 780 O O . TRP A 1 98 ? 5.063 -14.546 -2.119 1.00 65.25 98 TRP A O 1
#